Protein AF-A0A6G4ZV48-F1 (afdb_monomer_lite)

Secondary structure (DSSP, 8-state):
-----HHHHHHHHHHHHHHHHHHHHHHHHHHHHTTS-GGGHHHHHHHHHHHHHHHHHHHHHTT-HHHHHHHHHHHHHHHHHHHS--HHHHHHHHHHHHHHHHTT-

Structure (mmCIF, N/CA/C/O backbone):
data_AF-A0A6G4ZV48-F1
#
_entry.id   AF-A0A6G4ZV48-F1
#
loop_
_atom_site.group_PDB
_atom_site.id
_atom_site.type_symbol
_atom_site.label_atom_id
_atom_site.label_alt_id
_atom_site.label_comp_id
_atom_site.label_asym_id
_atom_site.label_entity_id
_atom_site.label_seq_id
_atom_site.pdbx_PDB_ins_code
_atom_site.Cartn_x
_atom_site.Cartn_y
_atom_site.Cartn_z
_atom_site.occupancy
_atom_site.B_iso_or_equiv
_atom_site.auth_seq_id
_atom_site.auth_comp_id
_atom_site.auth_asym_id
_atom_site.auth_atom_id
_atom_site.pdbx_PDB_model_num
ATOM 1 N N . MET A 1 1 ? -3.027 17.903 32.561 1.00 41.91 1 MET A N 1
ATOM 2 C CA . MET A 1 1 ? -2.947 16.771 31.620 1.00 41.91 1 MET A CA 1
ATOM 3 C C . MET A 1 1 ? -4.354 16.568 31.105 1.00 41.91 1 MET A C 1
ATOM 5 O O . MET A 1 1 ? -5.209 16.167 31.885 1.00 41.91 1 MET A O 1
ATOM 9 N N . GLU A 1 2 ? -4.637 16.999 29.878 1.00 46.81 2 GLU A N 1
ATOM 10 C CA . GLU A 1 2 ? -5.943 16.743 29.268 1.00 46.81 2 GLU A CA 1
ATOM 11 C C . GLU A 1 2 ? -6.049 15.247 28.990 1.00 46.81 2 GLU A C 1
ATOM 13 O O . GLU A 1 2 ? -5.187 14.658 28.343 1.00 46.81 2 GLU A O 1
ATOM 18 N N . ILE A 1 3 ? -7.074 14.626 29.565 1.00 49.75 3 ILE A N 1
ATOM 19 C CA . ILE A 1 3 ? -7.386 13.221 29.340 1.00 49.75 3 ILE A CA 1
ATOM 20 C C . ILE A 1 3 ? -8.002 13.165 27.944 1.00 49.75 3 ILE A C 1
ATOM 22 O O . ILE A 1 3 ? -9.131 13.620 27.744 1.00 49.75 3 ILE A O 1
ATOM 26 N N . GLN A 1 4 ? -7.225 12.683 26.978 1.00 49.25 4 GLN A N 1
ATOM 27 C CA . GLN A 1 4 ? -7.674 12.476 25.606 1.00 49.25 4 GLN A CA 1
ATOM 28 C C . GLN A 1 4 ? -8.878 11.527 25.641 1.00 49.25 4 GLN A C 1
ATOM 30 O O . GLN A 1 4 ? -8.843 10.484 26.299 1.00 49.25 4 GLN A O 1
ATOM 35 N N . LYS A 1 5 ? -10.006 11.939 25.051 1.00 53.84 5 LYS A N 1
ATOM 36 C CA . LYS A 1 5 ? -11.243 11.157 25.142 1.00 53.84 5 LYS A CA 1
ATOM 37 C C . LYS A 1 5 ? -11.124 9.935 24.221 1.00 53.84 5 LYS A C 1
ATOM 39 O O . LYS A 1 5 ? -10.625 10.085 23.110 1.00 53.84 5 LYS A O 1
ATOM 44 N N . PRO A 1 6 ? -11.691 8.769 24.584 1.00 53.72 6 PRO A N 1
ATOM 45 C CA . PRO A 1 6 ? -11.646 7.552 23.757 1.00 53.72 6 PRO A CA 1
ATOM 46 C C . PRO A 1 6 ? -12.167 7.713 22.311 1.00 53.72 6 PRO A C 1
ATOM 48 O O . PRO A 1 6 ? -11.880 6.893 21.445 1.00 53.72 6 PRO A O 1
ATOM 51 N N . GLY A 1 7 ? -12.957 8.758 22.032 1.00 60.81 7 GLY A N 1
ATOM 52 C CA . GLY A 1 7 ? -13.430 9.086 20.682 1.00 60.81 7 GLY A CA 1
ATOM 53 C C . GLY A 1 7 ? -12.380 9.754 19.784 1.00 60.81 7 GLY A C 1
ATOM 54 O O . GLY A 1 7 ? -12.460 9.613 18.564 1.00 60.81 7 GLY A O 1
ATOM 55 N N . ASP A 1 8 ? -11.387 10.432 20.364 1.00 69.75 8 ASP A N 1
ATOM 56 C CA . ASP A 1 8 ? -10.349 11.147 19.613 1.00 69.75 8 ASP A CA 1
ATOM 57 C C . ASP A 1 8 ? -9.315 10.170 19.038 1.00 69.75 8 ASP A C 1
ATOM 59 O O . ASP A 1 8 ? -8.920 10.298 17.879 1.00 69.75 8 ASP A O 1
ATOM 63 N N . GLU A 1 9 ? -8.949 9.138 19.804 1.00 75.62 9 GLU A N 1
ATOM 64 C CA . GLU A 1 9 ? -7.990 8.098 19.401 1.00 75.62 9 GLU A CA 1
ATOM 65 C C . GLU A 1 9 ? -8.484 7.308 18.187 1.00 75.62 9 GLU A C 1
ATOM 67 O O . GLU A 1 9 ? -7.751 7.112 17.220 1.00 75.62 9 GLU A O 1
ATOM 72 N N . ARG A 1 10 ? -9.769 6.932 18.172 1.00 83.00 10 ARG A N 1
ATOM 73 C CA . ARG A 1 10 ? -10.363 6.224 17.030 1.00 83.00 10 ARG A CA 1
ATOM 74 C C . ARG A 1 10 ? -10.274 7.042 15.739 1.00 83.00 10 ARG A C 1
ATOM 76 O O . ARG A 1 10 ? -9.941 6.492 14.691 1.00 83.00 10 ARG A O 1
ATOM 83 N N . SER A 1 11 ? -10.548 8.343 15.823 1.00 86.75 11 SER A N 1
ATOM 84 C CA . SER A 1 11 ? -10.432 9.270 14.691 1.00 86.75 11 SER A CA 1
ATOM 85 C C . SER A 1 11 ? -8.973 9.444 14.246 1.00 86.75 11 SER A C 1
ATOM 87 O O . SER A 1 11 ? -8.715 9.554 13.049 1.00 86.75 11 SER A O 1
ATOM 89 N N . ILE A 1 12 ? -8.014 9.460 15.179 1.00 92.00 12 ILE A N 1
ATOM 90 C CA . ILE A 1 12 ? -6.580 9.533 14.858 1.00 92.00 12 ILE A CA 1
ATOM 91 C C . ILE A 1 12 ? -6.154 8.300 14.061 1.00 92.00 12 ILE A C 1
ATOM 93 O O . ILE A 1 12 ? -5.672 8.451 12.942 1.00 92.00 12 ILE A O 1
ATOM 97 N N . TYR A 1 13 ? -6.429 7.094 14.558 1.00 93.44 13 TYR A N 1
ATOM 98 C CA . TYR A 1 13 ? -6.026 5.867 13.866 1.00 93.44 13 TYR A CA 1
ATOM 99 C C . TYR A 1 13 ? -6.708 5.705 12.501 1.00 93.44 13 TYR A C 1
ATOM 101 O O . TYR A 1 13 ? -6.086 5.260 11.540 1.00 93.44 13 TYR A O 1
ATOM 109 N N . GLN A 1 14 ? -7.970 6.123 12.358 1.00 92.69 14 GLN A N 1
ATOM 110 C CA . GLN A 1 14 ? -8.627 6.154 11.046 1.00 92.69 14 GLN A CA 1
ATOM 111 C C . GLN A 1 14 ? -7.914 7.094 10.064 1.00 92.69 14 GLN A C 1
ATOM 113 O O . GLN A 1 14 ? -7.717 6.725 8.905 1.00 92.69 14 GLN A O 1
ATOM 118 N N . LYS A 1 15 ? -7.489 8.280 10.517 1.00 93.38 15 LYS A N 1
ATOM 119 C CA . LYS A 1 15 ? -6.704 9.212 9.694 1.00 93.38 15 LYS A CA 1
ATOM 120 C C . LYS A 1 15 ? -5.334 8.646 9.339 1.00 93.38 15 LYS A C 1
ATOM 122 O O . LYS A 1 15 ? -4.912 8.806 8.200 1.00 93.38 15 LYS A O 1
ATOM 127 N N . GLU A 1 16 ? -4.667 7.969 10.269 1.00 94.69 16 GLU A N 1
ATOM 128 C CA . GLU A 1 16 ? -3.377 7.318 10.013 1.00 94.69 16 GLU A CA 1
ATOM 129 C C . GLU A 1 16 ? -3.499 6.233 8.943 1.00 94.69 16 GLU A C 1
ATOM 131 O O . GLU A 1 16 ? -2.691 6.199 8.016 1.00 94.69 16 GLU A O 1
ATOM 136 N N . ILE A 1 17 ? -4.560 5.419 8.982 1.00 95.81 17 ILE A N 1
ATOM 137 C CA . ILE A 1 17 ? -4.823 4.438 7.921 1.00 95.81 17 ILE A CA 1
ATOM 138 C C . ILE A 1 17 ? -5.073 5.141 6.584 1.00 95.81 17 ILE A C 1
ATOM 140 O O . ILE A 1 17 ? -4.469 4.770 5.580 1.00 95.81 17 ILE A O 1
ATOM 144 N N . GLN A 1 18 ? -5.925 6.170 6.548 1.00 95.12 18 GLN A N 1
ATOM 145 C CA . GLN A 1 18 ? -6.203 6.920 5.316 1.00 95.12 18 GLN A CA 1
ATOM 146 C C . GLN A 1 18 ? -4.936 7.564 4.735 1.00 95.12 18 GLN A C 1
ATOM 148 O O . GLN A 1 18 ? -4.737 7.564 3.518 1.00 95.12 18 GLN A O 1
ATOM 153 N N . GLN A 1 19 ? -4.071 8.098 5.596 1.00 96.25 19 GLN A N 1
ATOM 154 C CA . GLN A 1 19 ? -2.802 8.688 5.194 1.00 96.25 19 GLN A CA 1
ATOM 155 C C . GLN A 1 19 ? -1.826 7.624 4.685 1.00 96.25 19 GLN A C 1
ATOM 157 O O . GLN A 1 19 ? -1.205 7.840 3.645 1.00 96.25 19 GLN A O 1
ATOM 162 N N . GLY A 1 20 ? -1.746 6.467 5.346 1.00 97.31 20 GLY A N 1
ATOM 163 C CA . GLY A 1 20 ? -0.975 5.320 4.872 1.00 97.31 20 GLY A CA 1
ATOM 164 C C . GLY A 1 20 ? -1.435 4.859 3.489 1.00 97.31 20 GLY A C 1
ATOM 165 O O . GLY A 1 20 ? -0.624 4.768 2.575 1.00 97.31 20 GLY A O 1
ATOM 166 N N . VAL A 1 21 ? -2.745 4.688 3.281 1.00 97.56 21 VAL A N 1
ATOM 167 C CA . VAL A 1 21 ? -3.313 4.320 1.968 1.00 97.56 21 VAL A CA 1
ATOM 168 C C . VAL A 1 21 ? -2.955 5.341 0.892 1.00 97.56 21 VAL A C 1
ATOM 170 O O . VAL A 1 21 ? -2.602 4.967 -0.225 1.00 97.56 21 VAL A O 1
ATOM 173 N N . LYS A 1 22 ? -3.023 6.636 1.218 1.00 97.25 22 LYS A N 1
ATOM 174 C CA . LYS A 1 22 ? -2.666 7.703 0.281 1.00 97.25 22 LYS A CA 1
ATOM 175 C C . LYS A 1 22 ? -1.187 7.645 -0.108 1.00 97.25 22 LYS A C 1
ATOM 177 O O . LYS A 1 22 ? -0.888 7.687 -1.298 1.00 97.25 22 LYS A O 1
ATOM 182 N N . ILE A 1 23 ? -0.288 7.538 0.874 1.00 98.12 23 ILE A N 1
ATOM 183 C CA . ILE A 1 23 ? 1.160 7.441 0.635 1.00 98.12 23 ILE A CA 1
ATOM 184 C C . ILE A 1 23 ? 1.462 6.203 -0.207 1.00 98.12 23 ILE A C 1
ATOM 186 O O . ILE A 1 23 ? 2.165 6.312 -1.209 1.00 98.12 23 ILE A O 1
ATOM 190 N N . PHE A 1 24 ? 0.867 5.058 0.139 1.00 98.50 24 PHE A N 1
ATOM 191 C CA . PHE A 1 24 ? 1.008 3.835 -0.640 1.00 98.50 24 PHE A CA 1
ATOM 192 C C . PHE A 1 24 ? 0.600 4.074 -2.097 1.00 98.50 24 PHE A C 1
ATOM 194 O O . PHE A 1 24 ? 1.363 3.781 -3.011 1.00 98.50 24 PHE A O 1
ATOM 201 N N . GLN A 1 25 ? -0.589 4.639 -2.327 1.00 97.62 25 GLN A N 1
ATOM 202 C CA . GLN A 1 25 ? -1.125 4.845 -3.671 1.00 97.62 25 GLN A CA 1
ATOM 203 C C . GLN A 1 25 ? -0.270 5.808 -4.511 1.00 97.62 25 GLN A C 1
ATOM 205 O O . GLN A 1 25 ? -0.089 5.589 -5.710 1.00 97.62 25 GLN A O 1
ATOM 210 N N . GLU A 1 26 ? 0.241 6.884 -3.914 1.00 97.31 26 GLU A N 1
ATOM 211 C CA . GLU A 1 26 ? 1.119 7.842 -4.598 1.00 97.31 26 GLU A CA 1
ATOM 212 C C . GLU A 1 26 ? 2.464 7.198 -4.960 1.00 97.31 26 GLU A C 1
ATOM 214 O O . GLU A 1 26 ? 2.916 7.314 -6.103 1.00 97.31 26 GLU A O 1
ATOM 219 N N . SER A 1 27 ? 3.056 6.448 -4.030 1.00 97.69 27 SER A N 1
ATOM 220 C CA . SER A 1 27 ? 4.310 5.725 -4.251 1.00 97.69 27 SER A CA 1
ATOM 221 C C . SER A 1 27 ? 4.161 4.580 -5.248 1.00 97.69 27 SER A C 1
ATOM 223 O O . SER A 1 27 ? 5.047 4.378 -6.072 1.00 97.69 27 SER A O 1
ATOM 225 N N . PHE A 1 28 ? 3.028 3.877 -5.253 1.00 97.62 28 PHE A N 1
ATOM 226 C CA . PHE A 1 28 ? 2.749 2.811 -6.212 1.00 97.62 28 PHE A CA 1
ATOM 227 C C . PHE A 1 28 ? 2.644 3.344 -7.647 1.00 97.62 28 PHE A C 1
ATOM 229 O O . PHE A 1 28 ? 3.253 2.791 -8.565 1.00 97.62 28 PHE A O 1
ATOM 236 N N . LYS A 1 29 ? 1.968 4.483 -7.840 1.00 95.69 29 LYS A N 1
ATOM 237 C CA . LYS A 1 29 ? 1.957 5.193 -9.132 1.00 95.69 29 LYS A CA 1
ATOM 238 C C . LYS A 1 29 ? 3.364 5.624 -9.544 1.00 95.69 29 LYS A C 1
ATOM 240 O O . LYS A 1 29 ? 3.758 5.424 -10.688 1.00 95.69 29 LYS A O 1
ATOM 245 N N . GLY A 1 30 ? 4.144 6.157 -8.602 1.00 94.94 30 GLY A N 1
ATOM 246 C CA . GLY A 1 30 ? 5.550 6.490 -8.831 1.00 94.94 30 GLY A CA 1
ATOM 247 C C . GLY A 1 30 ? 6.372 5.279 -9.277 1.00 94.94 30 GLY A C 1
ATOM 248 O O . GLY A 1 30 ? 7.105 5.357 -10.264 1.00 94.94 30 GLY A O 1
ATOM 249 N N . LEU A 1 31 ? 6.187 4.132 -8.617 1.00 95.06 31 LEU A N 1
ATOM 250 C CA . LEU A 1 31 ? 6.844 2.868 -8.942 1.00 95.06 31 LEU A CA 1
ATOM 251 C C . LEU A 1 31 ? 6.520 2.409 -10.370 1.00 95.06 31 LEU A C 1
ATOM 253 O O . LEU A 1 31 ? 7.428 2.017 -11.106 1.00 95.06 31 LEU A O 1
ATOM 257 N N . GLN A 1 32 ? 5.259 2.500 -10.796 1.00 93.38 32 GLN A N 1
ATOM 258 C CA . GLN A 1 32 ? 4.833 2.174 -12.165 1.00 93.38 32 GLN A CA 1
ATOM 259 C C . GLN A 1 32 ? 5.531 3.049 -13.225 1.00 93.38 32 GLN A C 1
ATOM 261 O O . GLN A 1 32 ? 5.767 2.607 -14.354 1.00 93.38 32 GLN A O 1
ATOM 266 N N . GLU A 1 33 ? 5.929 4.270 -12.860 1.00 90.88 33 GLU A N 1
ATOM 267 C CA . GLU A 1 33 ? 6.641 5.209 -13.731 1.00 90.88 33 GLU A CA 1
ATOM 268 C C . GLU A 1 33 ? 8.174 5.073 -13.692 1.00 90.88 33 GLU A C 1
ATOM 270 O O . GLU A 1 33 ? 8.863 5.702 -14.502 1.00 90.88 33 GLU A O 1
ATOM 275 N N . THR A 1 34 ? 8.739 4.217 -12.831 1.00 86.88 34 THR A N 1
ATOM 276 C CA . THR A 1 34 ? 10.203 4.076 -12.644 1.00 86.88 34 THR A CA 1
ATOM 277 C C . THR A 1 34 ? 10.966 3.608 -13.878 1.00 86.88 34 THR A C 1
ATOM 279 O O . THR A 1 34 ? 12.181 3.772 -13.929 1.00 86.88 34 THR A O 1
ATOM 282 N N . LYS A 1 35 ? 10.288 3.145 -14.940 1.00 79.31 35 LYS A N 1
ATOM 283 C CA . LYS A 1 35 ? 10.915 3.000 -16.269 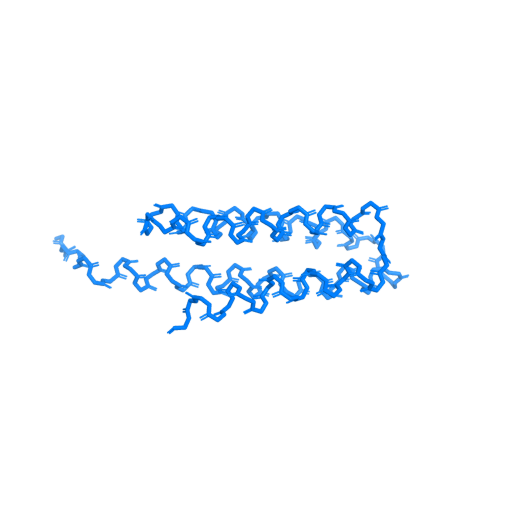1.00 79.31 35 LYS A CA 1
ATOM 284 C C . LYS A 1 35 ? 11.601 4.294 -16.733 1.00 79.31 35 LYS A C 1
ATOM 286 O O . LYS A 1 35 ? 12.551 4.228 -17.505 1.00 79.31 35 LYS A O 1
ATOM 291 N N . LYS A 1 36 ? 11.118 5.455 -16.276 1.00 79.56 36 LYS A N 1
ATOM 292 C CA . LYS A 1 36 ? 11.691 6.782 -16.545 1.00 79.56 36 LYS A CA 1
ATOM 293 C C . LYS A 1 36 ? 12.701 7.236 -15.484 1.00 79.56 36 LYS A C 1
ATOM 295 O O . LYS A 1 36 ? 13.573 8.029 -15.816 1.00 79.56 36 LYS A O 1
ATOM 300 N N . PHE A 1 37 ? 12.580 6.740 -14.248 1.00 83.94 37 PHE A N 1
ATOM 301 C CA . PHE A 1 37 ? 13.397 7.131 -13.088 1.00 83.94 37 PHE A CA 1
ATOM 302 C C . PHE A 1 37 ? 13.780 5.907 -12.230 1.00 83.94 37 PHE A C 1
ATOM 304 O O . PHE A 1 37 ? 13.229 5.722 -11.137 1.00 83.94 37 PHE A O 1
ATOM 311 N N . PRO A 1 38 ? 14.672 5.022 -12.713 1.00 86.56 38 PRO A N 1
ATOM 312 C CA . PRO A 1 38 ? 15.027 3.793 -12.000 1.00 86.56 38 PRO A CA 1
ATOM 313 C C . PRO A 1 38 ? 15.638 4.049 -10.618 1.00 86.56 38 PRO A C 1
ATOM 315 O O . PRO A 1 38 ? 15.459 3.247 -9.704 1.00 86.56 38 PRO A O 1
ATOM 318 N N . GLU A 1 39 ? 16.321 5.180 -10.443 1.00 90.62 39 GLU A N 1
ATOM 319 C CA . GLU A 1 39 ? 16.944 5.604 -9.188 1.00 90.62 39 GLU A CA 1
ATOM 320 C C . GLU A 1 39 ? 15.933 5.844 -8.061 1.00 90.62 39 GLU A C 1
ATOM 322 O O . GLU A 1 39 ? 16.283 5.728 -6.889 1.00 90.62 39 GLU A O 1
ATOM 327 N N . LYS A 1 40 ? 14.670 6.126 -8.404 1.00 92.25 40 LYS A N 1
ATOM 328 C CA . LYS A 1 40 ? 13.593 6.358 -7.433 1.00 92.25 40 LYS A CA 1
ATOM 329 C C . LYS A 1 40 ? 12.863 5.089 -7.015 1.00 92.25 40 LYS A C 1
ATOM 331 O O . LYS A 1 40 ? 12.057 5.134 -6.091 1.00 92.25 40 LYS A O 1
ATOM 336 N N . LYS A 1 41 ? 13.135 3.950 -7.664 1.00 93.44 41 LYS A N 1
ATOM 337 C CA . LYS A 1 41 ? 12.455 2.678 -7.377 1.00 93.44 41 LYS A CA 1
ATOM 338 C C . LYS A 1 41 ? 12.512 2.327 -5.889 1.00 93.44 41 LYS A C 1
ATOM 340 O O . LYS A 1 41 ? 11.474 2.103 -5.279 1.00 93.44 41 LYS A O 1
ATOM 345 N N . MET A 1 42 ? 13.709 2.373 -5.306 1.00 95.19 42 MET A N 1
ATOM 346 C CA . MET A 1 42 ? 13.921 2.052 -3.893 1.00 95.19 42 MET A CA 1
ATOM 347 C C . MET A 1 42 ? 13.207 3.031 -2.947 1.00 95.19 42 MET A C 1
ATOM 349 O O . MET A 1 42 ? 12.739 2.629 -1.887 1.00 95.19 42 MET A O 1
ATOM 353 N N . GLU A 1 43 ? 13.113 4.311 -3.317 1.00 95.81 43 GLU A N 1
ATOM 354 C CA . GLU A 1 43 ? 12.400 5.323 -2.528 1.00 95.81 43 GLU A CA 1
ATOM 355 C C . GLU A 1 43 ? 10.897 5.030 -2.489 1.00 95.81 43 GLU A C 1
ATOM 357 O O . GLU A 1 43 ? 10.293 5.055 -1.417 1.00 95.81 43 GLU A O 1
ATOM 362 N N . TYR A 1 44 ? 10.307 4.689 -3.638 1.00 96.75 44 TYR A N 1
ATOM 363 C CA . TYR A 1 44 ? 8.897 4.320 -3.707 1.00 96.75 44 TYR A CA 1
ATOM 364 C C . TYR A 1 44 ? 8.602 3.035 -2.938 1.00 96.75 44 TYR A C 1
ATOM 366 O O . TYR A 1 44 ? 7.662 3.029 -2.144 1.00 96.75 44 TYR A O 1
ATOM 374 N N . GLU A 1 45 ? 9.409 1.984 -3.126 1.00 96.75 45 GLU A N 1
ATOM 375 C CA . GLU A 1 45 ? 9.281 0.714 -2.391 1.00 96.75 45 GLU A CA 1
ATOM 376 C C . GLU A 1 45 ? 9.314 0.939 -0.880 1.00 96.75 45 GLU A C 1
ATOM 378 O O . GLU A 1 45 ? 8.397 0.528 -0.171 1.00 96.75 45 GLU A O 1
ATOM 383 N N . LYS A 1 46 ? 10.300 1.705 -0.404 1.00 97.44 46 LYS A N 1
ATOM 384 C CA . LYS A 1 46 ? 10.414 2.064 1.008 1.00 97.44 46 LYS A CA 1
ATOM 385 C C . LYS A 1 46 ? 9.179 2.813 1.518 1.00 97.44 46 LYS A C 1
ATOM 387 O O . LYS A 1 46 ? 8.678 2.498 2.593 1.00 97.44 46 LYS A O 1
ATOM 392 N N . ALA A 1 47 ? 8.677 3.790 0.764 1.00 97.94 47 ALA A N 1
ATOM 393 C CA . ALA A 1 47 ? 7.491 4.542 1.165 1.00 97.94 47 ALA A CA 1
ATOM 394 C C . ALA A 1 47 ? 6.230 3.655 1.223 1.00 97.94 47 ALA A C 1
ATOM 396 O O . ALA A 1 47 ? 5.385 3.847 2.099 1.00 97.94 47 ALA A O 1
ATOM 397 N N . MET A 1 48 ? 6.104 2.667 0.330 1.00 98.31 48 MET A N 1
ATOM 398 C CA . MET A 1 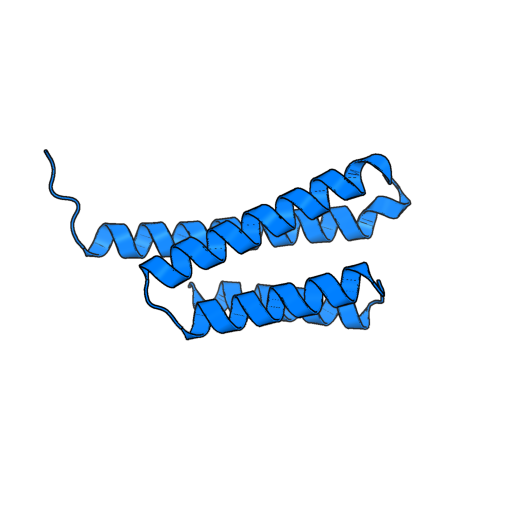48 ? 5.033 1.666 0.399 1.00 98.31 48 MET A CA 1
ATOM 399 C C . MET A 1 48 ? 5.176 0.784 1.644 1.00 98.31 48 MET A C 1
ATOM 401 O O . MET A 1 48 ? 4.202 0.645 2.386 1.00 98.31 48 MET A O 1
ATOM 405 N N . ASP A 1 49 ? 6.371 0.278 1.943 1.00 98.06 49 ASP A N 1
ATOM 406 C CA . ASP A 1 49 ? 6.621 -0.552 3.131 1.00 98.06 49 ASP A CA 1
ATOM 407 C C . ASP A 1 49 ? 6.322 0.198 4.439 1.00 98.06 49 ASP A C 1
ATOM 409 O O . ASP A 1 49 ? 5.614 -0.309 5.313 1.00 98.06 49 ASP A O 1
ATOM 413 N N . GLU A 1 50 ? 6.791 1.443 4.557 1.00 98.06 50 GLU A N 1
ATOM 414 C CA . GLU A 1 50 ? 6.522 2.300 5.718 1.00 98.06 50 GLU A CA 1
ATOM 415 C C . GLU A 1 50 ? 5.022 2.586 5.873 1.00 98.06 50 GLU A C 1
ATOM 417 O O . GLU A 1 50 ? 4.484 2.565 6.983 1.00 98.06 50 GLU A O 1
ATOM 422 N N . SER A 1 51 ? 4.312 2.795 4.762 1.00 98.00 51 SER A N 1
ATOM 423 C CA . SER A 1 51 ? 2.867 3.018 4.801 1.00 98.00 51 SER A CA 1
ATOM 424 C C . SER A 1 51 ? 2.076 1.767 5.207 1.00 98.00 51 SER A C 1
ATOM 426 O O . SER A 1 51 ? 1.111 1.883 5.965 1.00 98.00 51 SER A O 1
ATOM 428 N N . LEU A 1 52 ? 2.505 0.565 4.794 1.00 98.12 52 LEU A N 1
ATOM 429 C CA . LEU A 1 52 ? 1.916 -0.703 5.245 1.00 98.12 52 LEU A CA 1
ATOM 430 C C . LEU A 1 52 ? 2.094 -0.901 6.752 1.00 98.12 52 LEU A C 1
ATOM 432 O O . LEU A 1 52 ? 1.174 -1.392 7.416 1.00 98.12 52 LEU A O 1
ATOM 436 N N . GLN A 1 53 ? 3.250 -0.507 7.291 1.00 97.81 53 GLN A N 1
ATOM 437 C CA . GLN A 1 53 ? 3.504 -0.555 8.727 1.00 97.81 53 GLN A CA 1
ATOM 438 C C . GLN A 1 53 ? 2.580 0.408 9.485 1.00 97.81 53 GLN A C 1
ATOM 440 O O . GLN A 1 53 ? 1.915 -0.010 10.430 1.00 97.81 53 GLN A O 1
ATOM 445 N N . ALA A 1 54 ? 2.442 1.654 9.023 1.00 96.81 54 ALA A N 1
ATOM 446 C CA . ALA A 1 54 ? 1.533 2.624 9.640 1.00 96.81 54 ALA A CA 1
ATOM 447 C C . ALA A 1 54 ? 0.069 2.142 9.636 1.00 96.81 54 ALA A C 1
ATOM 449 O O . ALA A 1 54 ? -0.635 2.257 10.641 1.00 96.81 54 ALA A O 1
ATOM 450 N N . ILE A 1 55 ? -0.386 1.537 8.530 1.00 97.50 55 ILE A N 1
ATOM 451 C CA . ILE A 1 55 ? -1.725 0.935 8.446 1.00 97.50 55 ILE A CA 1
ATOM 452 C C . ILE A 1 55 ? -1.872 -0.207 9.464 1.00 97.50 55 ILE A C 1
ATOM 454 O O . ILE A 1 55 ? -2.908 -0.295 10.125 1.00 97.50 55 ILE A O 1
ATOM 458 N N . GLN A 1 56 ? -0.863 -1.076 9.607 1.00 97.19 56 GLN A N 1
ATOM 459 C CA . GLN A 1 56 ? -0.880 -2.170 10.585 1.00 97.19 56 GLN A CA 1
ATOM 460 C C . GLN A 1 56 ? -1.000 -1.643 12.015 1.00 97.19 56 GLN A C 1
ATOM 462 O O . GLN A 1 56 ? -1.823 -2.155 12.779 1.00 97.19 56 GLN A O 1
ATOM 467 N N . ASP A 1 57 ? -0.185 -0.656 12.379 1.00 96.94 57 ASP A N 1
ATOM 468 C CA . ASP A 1 57 ? -0.121 -0.129 13.742 1.00 96.94 57 ASP A CA 1
ATOM 469 C C . ASP A 1 57 ? -1.461 0.501 14.131 1.00 96.94 57 ASP A C 1
ATOM 471 O O . ASP A 1 57 ? -2.053 0.140 15.153 1.00 96.94 57 ASP A O 1
ATOM 475 N N . ALA A 1 58 ? -2.018 1.332 13.250 1.00 96.12 58 ALA A N 1
ATOM 476 C CA . ALA A 1 58 ? -3.317 1.956 13.454 1.00 96.12 58 ALA A CA 1
ATOM 477 C C . ALA A 1 58 ? -4.476 0.937 13.454 1.00 96.12 58 ALA A C 1
ATOM 479 O O . ALA A 1 58 ? -5.367 1.001 14.306 1.00 96.12 58 ALA A O 1
ATOM 480 N N . ALA A 1 59 ? -4.470 -0.053 12.553 1.00 95.69 59 ALA A N 1
ATOM 481 C CA . ALA A 1 59 ? -5.481 -1.115 12.543 1.00 95.69 59 ALA A CA 1
ATOM 482 C C . ALA A 1 59 ? -5.431 -1.982 13.815 1.00 95.69 59 ALA A C 1
ATOM 484 O O . ALA A 1 59 ? -6.479 -2.388 14.328 1.00 95.69 59 ALA A O 1
ATOM 485 N N . SER A 1 60 ? -4.229 -2.228 14.343 1.00 95.69 60 SER A N 1
ATOM 486 C CA . SER A 1 60 ? -4.009 -2.966 15.593 1.00 95.69 60 SER A CA 1
ATOM 487 C C . SER A 1 60 ? -4.492 -2.175 16.801 1.00 95.69 60 SER A C 1
ATOM 489 O O . SER A 1 60 ? -5.188 -2.733 17.650 1.00 95.69 60 SER A O 1
ATOM 491 N N . ALA A 1 61 ? -4.199 -0.874 16.852 1.00 94.50 61 ALA A N 1
ATOM 492 C CA . ALA A 1 61 ? -4.679 0.011 17.907 1.00 94.50 61 ALA A CA 1
ATOM 493 C C . ALA A 1 61 ? -6.215 0.114 17.924 1.00 94.50 61 ALA A C 1
ATOM 495 O O . ALA A 1 61 ? -6.833 0.143 18.986 1.00 94.50 61 ALA A O 1
ATOM 496 N N . LEU A 1 62 ? -6.850 0.058 16.750 1.00 93.25 62 LEU A N 1
ATOM 497 C CA . LEU A 1 62 ? -8.306 -0.040 16.609 1.00 93.25 62 LEU A CA 1
ATOM 498 C C . LEU A 1 62 ? -8.880 -1.433 16.916 1.00 93.25 62 LEU A C 1
ATOM 500 O O . LEU A 1 62 ? -10.102 -1.597 16.879 1.00 93.25 62 LEU A O 1
ATOM 504 N N . MET A 1 63 ? -8.035 -2.443 17.154 1.00 94.19 63 MET A N 1
ATOM 505 C CA . MET A 1 63 ? -8.412 -3.862 17.245 1.00 94.19 63 MET A CA 1
ATOM 506 C C . MET A 1 63 ? -9.254 -4.339 16.045 1.00 94.19 63 MET A C 1
ATOM 508 O O . MET A 1 63 ? -10.111 -5.219 16.166 1.00 94.19 63 MET A O 1
ATOM 512 N N . ASN A 1 64 ? -9.029 -3.760 14.862 1.00 94.75 64 ASN A N 1
ATOM 513 C CA . ASN A 1 64 ? -9.844 -4.012 13.680 1.00 94.75 64 ASN A CA 1
ATOM 514 C C . ASN A 1 64 ? -9.224 -5.110 12.806 1.00 94.75 64 ASN A C 1
ATOM 516 O O . ASN A 1 64 ? -8.481 -4.843 11.862 1.00 94.75 64 ASN A O 1
ATOM 520 N N . GLN A 1 65 ? -9.585 -6.359 13.102 1.00 95.69 65 GLN A N 1
ATOM 521 C CA . GLN A 1 65 ? -9.083 -7.545 12.394 1.00 95.69 65 GLN A CA 1
ATOM 522 C C . GLN A 1 65 ? -9.342 -7.515 10.883 1.00 95.69 65 GLN A C 1
ATOM 524 O O . GLN A 1 65 ? -8.517 -7.991 10.109 1.00 95.69 65 GLN A O 1
ATOM 529 N N . LYS A 1 66 ? -10.449 -6.907 10.442 1.00 96.06 66 LYS A N 1
ATOM 530 C CA . LYS A 1 66 ? -10.753 -6.780 9.012 1.00 96.06 66 LYS A CA 1
ATOM 531 C C . LYS A 1 66 ? -9.723 -5.899 8.301 1.00 96.06 66 LYS A C 1
ATOM 533 O O . LYS A 1 66 ? -9.282 -6.244 7.211 1.00 96.06 66 LYS A O 1
ATOM 538 N N . LEU A 1 67 ? -9.327 -4.782 8.914 1.00 96.00 67 LEU A N 1
ATOM 539 C CA . LEU A 1 67 ? -8.310 -3.892 8.344 1.00 96.00 67 LEU A CA 1
ATOM 540 C C . LEU A 1 67 ? -6.922 -4.537 8.338 1.00 96.00 67 LEU A C 1
ATOM 542 O O . LEU A 1 67 ? -6.187 -4.367 7.370 1.00 96.00 67 LEU A O 1
ATOM 546 N N . ILE A 1 68 ? -6.596 -5.321 9.370 1.00 97.38 68 ILE A N 1
ATOM 547 C CA . ILE A 1 68 ? -5.352 -6.103 9.417 1.00 97.38 68 ILE A CA 1
ATOM 548 C C . ILE A 1 68 ? -5.300 -7.077 8.232 1.00 97.38 68 ILE A C 1
ATOM 550 O O . ILE A 1 68 ? -4.343 -7.046 7.461 1.00 97.38 68 ILE A O 1
ATOM 554 N N . GLN A 1 69 ? -6.365 -7.854 8.017 1.00 97.88 69 GLN A N 1
ATOM 555 C CA . GLN A 1 69 ? -6.463 -8.801 6.899 1.00 97.88 69 GLN A CA 1
ATOM 556 C C . GLN A 1 69 ? -6.398 -8.111 5.530 1.00 97.88 69 GLN A C 1
ATOM 558 O O . GLN A 1 69 ? -5.718 -8.586 4.624 1.00 97.88 69 GLN A O 1
ATOM 563 N N . MET A 1 70 ? -7.082 -6.975 5.367 1.00 97.62 70 MET A N 1
ATOM 564 C CA . MET A 1 70 ? -7.030 -6.203 4.121 1.00 97.62 70 MET A CA 1
ATOM 565 C C . MET A 1 70 ? -5.621 -5.673 3.840 1.00 97.62 70 MET A C 1
ATOM 567 O O . MET A 1 70 ? -5.168 -5.730 2.701 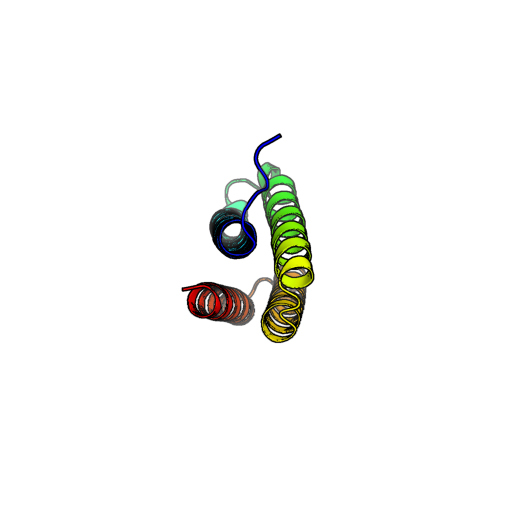1.00 97.62 70 MET A O 1
ATOM 571 N N . LYS A 1 71 ? -4.897 -5.209 4.867 1.00 97.19 71 LYS A N 1
ATOM 572 C CA . LYS A 1 71 ? -3.498 -4.787 4.724 1.00 97.19 71 LYS A CA 1
ATOM 573 C C . LYS A 1 71 ? -2.585 -5.963 4.381 1.00 97.19 71 LYS A C 1
ATOM 575 O O . LYS A 1 71 ? -1.697 -5.808 3.551 1.00 97.19 71 LYS A O 1
ATOM 580 N N . GLU A 1 72 ? -2.776 -7.129 4.995 1.00 98.00 72 GLU A N 1
ATOM 581 C CA . GLU A 1 72 ? -2.019 -8.344 4.651 1.00 98.00 72 GLU A CA 1
ATOM 582 C C . GLU A 1 72 ? -2.221 -8.751 3.187 1.00 98.00 72 GLU A C 1
ATOM 584 O O . GLU A 1 72 ? -1.246 -9.067 2.504 1.00 98.00 72 GLU A O 1
ATOM 589 N N . GLN A 1 73 ? -3.459 -8.684 2.689 1.00 98.31 73 GLN A N 1
ATOM 590 C CA . GLN A 1 73 ? -3.764 -8.958 1.285 1.00 98.31 73 GLN A CA 1
ATOM 591 C C . GLN A 1 73 ? -3.114 -7.922 0.351 1.00 98.31 73 GLN A C 1
ATOM 593 O O . GLN A 1 73 ? -2.398 -8.326 -0.564 1.00 98.31 73 GLN A O 1
ATOM 598 N N . LEU A 1 74 ? -3.224 -6.624 0.670 1.00 98.31 74 LEU A N 1
ATOM 599 C CA . LEU A 1 74 ? -2.540 -5.549 -0.060 1.00 98.31 74 LEU A CA 1
ATOM 600 C C . LEU A 1 74 ? -1.025 -5.777 -0.114 1.00 98.31 74 LEU A C 1
ATOM 602 O O . LEU A 1 74 ? -0.412 -5.664 -1.171 1.00 98.31 74 LEU A O 1
ATOM 606 N N . SER A 1 75 ? -0.414 -6.117 1.023 1.00 98.25 75 SER A N 1
ATOM 607 C CA . SER A 1 75 ? 1.020 -6.399 1.105 1.00 98.25 75 SER A CA 1
ATOM 608 C C . SER A 1 75 ? 1.397 -7.585 0.222 1.00 98.25 75 SER A C 1
ATOM 610 O O . SER A 1 75 ? 2.379 -7.513 -0.512 1.00 98.25 75 SER A O 1
ATOM 612 N N . LYS A 1 76 ? 0.604 -8.658 0.232 1.00 98.44 76 LYS A N 1
ATOM 613 C CA . LYS A 1 76 ? 0.837 -9.826 -0.617 1.00 98.44 76 LYS A CA 1
ATOM 614 C C . LYS A 1 76 ? 0.758 -9.480 -2.104 1.00 98.44 76 LYS A C 1
ATOM 616 O O . LYS A 1 76 ? 1.675 -9.829 -2.844 1.00 98.44 76 LYS A O 1
ATOM 621 N N . ASP A 1 77 ? -0.302 -8.807 -2.540 1.00 98.44 77 ASP A N 1
ATOM 622 C CA . ASP A 1 77 ? -0.485 -8.469 -3.955 1.00 98.44 77 ASP A CA 1
ATOM 623 C C . ASP A 1 77 ? 0.553 -7.445 -4.435 1.00 98.44 77 ASP A C 1
ATOM 625 O O . ASP A 1 77 ? 1.028 -7.529 -5.569 1.00 98.44 77 ASP A O 1
ATOM 629 N N . TYR A 1 78 ? 1.005 -6.561 -3.544 1.00 98.12 78 TYR A N 1
ATOM 630 C CA . TYR A 1 78 ? 2.143 -5.680 -3.780 1.00 98.12 78 TYR A CA 1
ATOM 631 C C . TYR A 1 78 ? 3.452 -6.444 -4.018 1.00 98.12 78 TYR A C 1
ATOM 633 O O . TYR A 1 78 ? 4.122 -6.192 -5.018 1.00 98.12 78 TYR A O 1
ATOM 641 N N . HIS A 1 79 ? 3.801 -7.412 -3.166 1.00 97.81 79 HIS A N 1
ATOM 642 C CA . HIS A 1 79 ? 5.009 -8.222 -3.371 1.00 97.81 79 HIS A CA 1
ATOM 643 C C . HIS A 1 79 ? 4.930 -9.034 -4.670 1.00 97.81 79 HIS A C 1
ATOM 645 O O . HIS A 1 79 ? 5.900 -9.095 -5.421 1.00 97.81 79 HIS A O 1
ATOM 651 N N . VAL A 1 80 ? 3.753 -9.581 -4.992 1.00 98.25 80 VAL A N 1
ATOM 652 C CA . VAL A 1 80 ? 3.523 -10.257 -6.279 1.00 98.25 80 VAL A CA 1
ATOM 653 C C . VAL A 1 80 ? 3.749 -9.303 -7.457 1.00 98.25 80 VAL A C 1
ATOM 655 O O . VAL A 1 80 ? 4.325 -9.708 -8.463 1.00 98.25 80 VAL A O 1
ATOM 658 N N . TYR A 1 81 ? 3.332 -8.040 -7.349 1.00 97.50 81 TYR A N 1
ATOM 659 C CA . TYR A 1 81 ? 3.607 -7.035 -8.375 1.00 97.50 81 TYR A CA 1
ATOM 660 C C . TYR A 1 81 ? 5.104 -6.701 -8.496 1.00 97.50 81 TYR A C 1
ATOM 662 O O . TYR A 1 81 ? 5.585 -6.508 -9.612 1.00 97.50 81 TYR A O 1
ATOM 670 N N . LEU A 1 82 ? 5.849 -6.630 -7.386 1.00 95.31 82 LEU A N 1
ATOM 671 C CA . LEU A 1 82 ? 7.298 -6.392 -7.426 1.00 95.31 82 LEU A CA 1
ATOM 672 C C . LEU A 1 82 ? 8.046 -7.498 -8.178 1.00 95.31 82 LEU A C 1
ATOM 674 O O . LEU A 1 82 ? 8.970 -7.196 -8.940 1.00 95.31 82 LEU A O 1
ATOM 678 N N . ASP A 1 83 ? 7.625 -8.747 -7.981 1.00 97.12 83 ASP A N 1
ATOM 679 C CA . ASP A 1 83 ? 8.199 -9.915 -8.650 1.00 97.12 83 ASP A CA 1
ATOM 680 C C . ASP A 1 83 ? 7.762 -10.011 -10.124 1.00 97.12 83 ASP A C 1
ATOM 682 O O . ASP A 1 83 ? 8.569 -10.354 -10.992 1.00 97.12 83 ASP A O 1
ATOM 686 N N . ASP A 1 84 ? 6.499 -9.686 -10.421 1.00 97.19 84 ASP A N 1
ATOM 68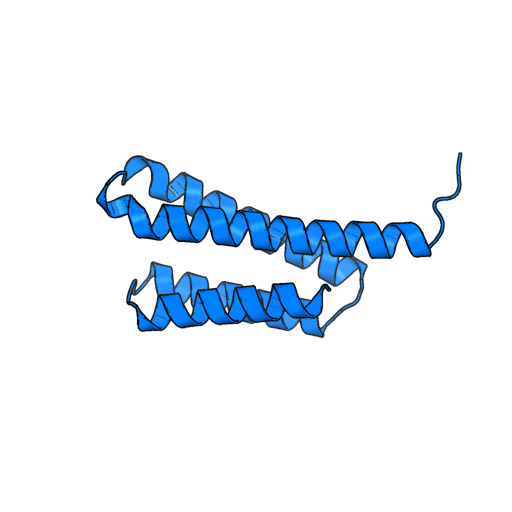7 C CA . ASP A 1 84 ? 5.899 -9.769 -11.757 1.00 97.19 84 ASP A CA 1
ATOM 688 C C . ASP A 1 84 ? 5.004 -8.542 -12.061 1.00 97.19 84 ASP A C 1
ATOM 690 O O . ASP A 1 84 ? 3.787 -8.571 -11.819 1.00 97.19 84 ASP A O 1
ATOM 694 N N . PRO A 1 85 ? 5.572 -7.439 -12.599 1.00 94.88 85 PRO A N 1
ATOM 695 C CA . PRO A 1 85 ? 4.883 -6.155 -12.752 1.00 94.88 85 PRO A CA 1
ATOM 696 C C . PRO A 1 85 ? 3.960 -6.127 -13.982 1.00 94.88 85 PRO A C 1
ATOM 698 O O . PRO A 1 85 ? 4.165 -5.381 -14.945 1.00 94.88 85 PRO A O 1
ATOM 701 N N . THR A 1 86 ? 2.925 -6.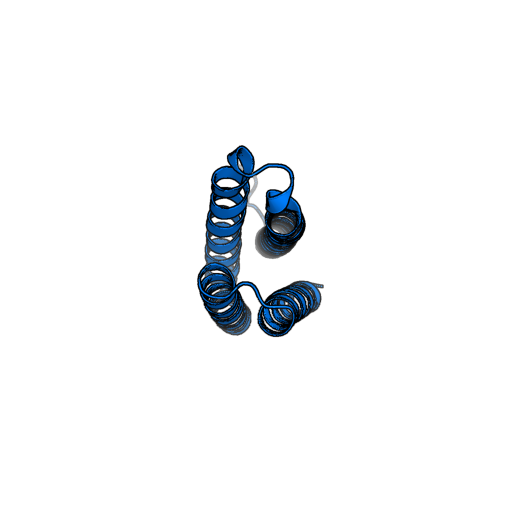964 -13.957 1.00 96.44 86 THR A N 1
ATOM 702 C CA . THR A 1 86 ? 1.865 -7.019 -14.971 1.00 96.44 86 THR A CA 1
ATOM 703 C C . THR A 1 86 ? 0.703 -6.092 -14.621 1.00 96.44 86 THR A C 1
ATOM 705 O O . THR A 1 86 ? 0.459 -5.782 -13.454 1.00 96.44 86 THR A O 1
ATOM 708 N N . ASN A 1 87 ? -0.086 -5.707 -15.632 1.00 96.38 87 ASN A N 1
ATOM 709 C CA . ASN A 1 87 ? -1.320 -4.938 -15.418 1.00 96.38 87 ASN A CA 1
ATOM 710 C C . ASN A 1 87 ? -2.295 -5.674 -14.487 1.00 96.38 87 ASN A C 1
ATOM 712 O O . ASN A 1 87 ? -2.915 -5.052 -13.637 1.00 96.38 87 ASN A O 1
ATOM 716 N N . GLN A 1 88 ? -2.384 -7.003 -14.597 1.00 97.88 88 GLN A N 1
ATOM 717 C CA . GLN A 1 88 ? -3.248 -7.805 -13.734 1.00 97.88 88 GLN A CA 1
ATOM 718 C C . GLN A 1 88 ? -2.823 -7.726 -12.260 1.00 97.88 88 GLN A C 1
ATOM 720 O O . GLN A 1 88 ? -3.678 -7.672 -11.380 1.00 97.88 88 GLN A O 1
ATOM 725 N N . ASN A 1 89 ? -1.519 -7.736 -11.970 1.00 97.94 89 ASN A N 1
ATOM 726 C CA . ASN A 1 89 ? -1.039 -7.598 -10.596 1.00 97.94 89 ASN A CA 1
ATOM 727 C C . ASN A 1 89 ? -1.190 -6.155 -10.094 1.00 97.94 89 ASN A C 1
ATOM 729 O O . ASN A 1 89 ? -1.539 -5.959 -8.934 1.00 97.94 89 ASN A O 1
ATOM 733 N N . ALA A 1 90 ? -1.043 -5.155 -10.969 1.00 97.38 90 ALA A N 1
ATOM 734 C CA . ALA A 1 90 ? -1.334 -3.765 -10.627 1.00 97.38 90 ALA A CA 1
ATOM 735 C C . ALA A 1 90 ? -2.809 -3.540 -10.253 1.00 97.38 90 ALA A C 1
ATOM 737 O O . ALA A 1 90 ? -3.094 -2.928 -9.228 1.00 97.38 90 ALA A O 1
ATOM 738 N N . GLU A 1 91 ? -3.742 -4.099 -11.027 1.00 97.94 91 GLU A N 1
ATOM 739 C CA . GLU A 1 91 ? -5.184 -4.003 -10.759 1.00 97.94 91 GLU A CA 1
ATOM 740 C C . GLU A 1 91 ? -5.576 -4.612 -9.406 1.00 97.94 91 GLU A C 1
ATOM 742 O O . GLU A 1 91 ? -6.494 -4.118 -8.749 1.00 97.94 91 GLU A O 1
ATOM 747 N N . LYS A 1 92 ? -4.889 -5.676 -8.967 1.00 98.31 92 LYS A N 1
ATOM 748 C CA . LYS A 1 92 ? -5.104 -6.253 -7.631 1.00 98.31 92 LYS A CA 1
ATOM 749 C C . LYS A 1 92 ? -4.699 -5.279 -6.530 1.00 98.31 92 LYS A C 1
ATOM 751 O O . LYS A 1 92 ? -5.500 -5.025 -5.636 1.00 98.31 92 LYS A O 1
ATOM 756 N N . VAL A 1 93 ? -3.510 -4.684 -6.645 1.00 98.06 93 VAL A N 1
ATOM 757 C CA . VAL A 1 93 ? -3.026 -3.671 -5.695 1.00 98.06 93 VAL A CA 1
ATOM 758 C C . VAL A 1 93 ? -3.991 -2.483 -5.633 1.00 98.06 93 VAL A C 1
ATOM 760 O O . VAL A 1 93 ? -4.393 -2.077 -4.544 1.00 98.06 93 VAL A O 1
ATOM 763 N N . ASP A 1 94 ? -4.433 -1.966 -6.783 1.00 97.44 94 ASP A N 1
ATOM 764 C CA . ASP A 1 94 ? -5.394 -0.856 -6.838 1.00 97.44 94 ASP A CA 1
ATOM 765 C C . ASP A 1 94 ? -6.736 -1.217 -6.179 1.00 97.44 94 ASP A C 1
ATOM 767 O O . ASP A 1 94 ? -7.287 -0.433 -5.400 1.00 97.44 94 ASP A O 1
ATOM 771 N N . LYS A 1 95 ? -7.246 -2.427 -6.428 1.00 97.94 95 LYS A N 1
ATOM 772 C CA . LYS A 1 95 ? -8.490 -2.916 -5.821 1.00 97.94 95 LYS A CA 1
ATOM 773 C C . LYS A 1 95 ? -8.382 -3.060 -4.302 1.00 97.94 95 LYS A C 1
ATOM 775 O O . LYS A 1 95 ? -9.339 -2.742 -3.583 1.00 97.94 95 LYS A O 1
ATOM 780 N N . ASP A 1 96 ? -7.247 -3.538 -3.809 1.00 97.81 96 ASP A N 1
ATOM 781 C CA . ASP A 1 96 ? -6.994 -3.669 -2.376 1.00 97.81 96 ASP A CA 1
ATOM 782 C C . ASP A 1 96 ? -6.898 -2.293 -1.702 1.00 97.81 96 ASP A C 1
ATOM 784 O O . ASP A 1 96 ? -7.502 -2.081 -0.645 1.00 97.81 96 ASP A O 1
ATOM 788 N N . LEU A 1 97 ? -6.236 -1.322 -2.345 1.00 95.94 97 LEU A N 1
ATOM 789 C CA . LEU A 1 97 ? -6.179 0.070 -1.881 1.00 95.94 97 LEU A CA 1
ATOM 790 C C . LEU A 1 97 ? -7.566 0.713 -1.815 1.00 95.94 97 LEU A C 1
ATOM 792 O O . LEU A 1 97 ? -7.906 1.350 -0.812 1.00 95.94 97 LEU A O 1
ATOM 796 N N . ASP A 1 98 ? -8.384 0.531 -2.851 1.00 95.50 98 ASP A N 1
ATOM 797 C CA . ASP A 1 98 ? -9.751 1.048 -2.879 1.00 95.50 98 ASP A CA 1
ATOM 798 C C . ASP A 1 98 ? -10.603 0.428 -1.761 1.00 95.50 98 ASP A C 1
ATOM 800 O O . ASP A 1 98 ? -11.288 1.153 -1.032 1.00 95.50 98 ASP A O 1
ATOM 804 N N . SER A 1 99 ? -10.486 -0.886 -1.548 1.00 95.38 99 SER A N 1
ATOM 805 C CA . SER A 1 99 ? -11.193 -1.608 -0.481 1.00 95.38 99 SER A CA 1
ATOM 806 C C . SER A 1 99 ? -10.790 -1.124 0.919 1.00 95.38 99 SER A C 1
ATOM 808 O O . SER A 1 99 ? -11.646 -0.943 1.796 1.00 95.38 99 SER A O 1
ATOM 810 N N . LEU A 1 100 ? -9.495 -0.881 1.143 1.00 93.75 100 LEU A N 1
ATOM 811 C CA . LEU A 1 100 ? -8.968 -0.381 2.416 1.00 93.75 100 LEU A CA 1
ATOM 812 C C . LEU A 1 100 ? -9.421 1.068 2.675 1.00 93.75 100 LEU A C 1
ATOM 814 O O . LEU A 1 100 ? -9.854 1.403 3.783 1.00 93.75 100 LEU A O 1
ATOM 818 N N . ARG A 1 101 ? -9.411 1.915 1.637 1.00 92.06 101 ARG A N 1
ATOM 819 C CA . ARG A 1 101 ? -9.906 3.299 1.701 1.00 92.06 101 ARG A CA 1
ATOM 820 C C . ARG A 1 101 ? -11.394 3.355 2.032 1.00 92.06 101 ARG A C 1
ATOM 822 O O . ARG A 1 101 ? -11.812 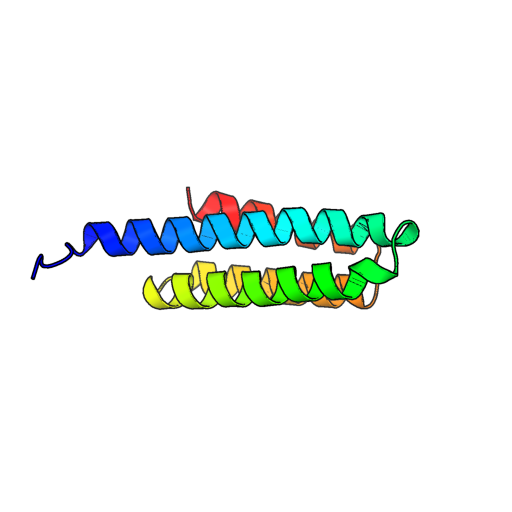4.169 2.845 1.00 92.06 101 ARG A O 1
ATOM 829 N N . GLU A 1 102 ? -12.209 2.513 1.406 1.00 93.50 102 GLU A N 1
ATOM 830 C CA . GLU A 1 102 ? -13.652 2.464 1.671 1.00 93.50 102 GLU A CA 1
ATOM 831 C C . GLU A 1 102 ? -13.981 1.946 3.069 1.00 93.50 102 GLU A C 1
ATOM 833 O O . GLU A 1 102 ? -14.936 2.411 3.684 1.00 93.50 102 GLU A O 1
ATOM 838 N N . SER A 1 103 ? -13.155 1.049 3.604 1.00 89.44 103 SER A N 1
ATOM 839 C CA . SER A 1 103 ? -13.328 0.484 4.948 1.00 89.44 103 SER A CA 1
ATOM 840 C C . SER A 1 103 ? -12.997 1.460 6.084 1.00 89.44 103 SER A C 1
ATOM 842 O O . SER A 1 103 ? -13.210 1.131 7.253 1.00 89.44 103 SER A O 1
ATOM 844 N N . THR A 1 104 ? -12.466 2.639 5.752 1.00 84.69 104 THR A N 1
ATOM 845 C CA . THR A 1 104 ? -12.065 3.686 6.703 1.00 84.69 104 THR A CA 1
ATOM 846 C C . THR A 1 104 ? -12.784 5.020 6.497 1.00 84.69 104 THR A C 1
ATOM 848 O O . THR A 1 104 ? -12.407 6.005 7.133 1.00 84.69 104 THR A O 1
ATOM 851 N N . LYS A 1 105 ? -13.810 5.056 5.638 1.00 78.44 105 LYS A N 1
ATOM 852 C CA . LYS A 1 105 ? -14.778 6.162 5.546 1.00 78.44 105 LYS A CA 1
ATOM 853 C C . LYS A 1 105 ? -15.811 6.068 6.666 1.00 78.44 105 LYS A C 1
ATOM 855 O O . LYS A 1 105 ? -16.231 7.146 7.133 1.00 78.44 105 LYS A O 1
#

Foldseek 3Di:
DDDDDPVVLLVVLLVLLLVLLVQLVVLLVVCVVCVVPVVCNVVSVVSNVVSLVSQCVSCVVVVPVVSNVLSVQLVVLVVVCVVPVDPVSVVSNVVSSVVNNVVSD

Radius of gyration: 14.86 Å; chains: 1; bounding box: 32×27×48 Å

Sequence (105 aa):
MEIQKPGDERSIYQKEIQQGVKIFQESFKGLQETKKFPEKKMEYEKAMDESLQAIQDAASALMNQKLIQMKEQLSKDYHVYLDDPTNQNAEKVDKDLDSLRESTK

pLDDT: mean 91.65, std 12.16, range [41.91, 98.5]